Protein AF-A0A098S3J0-F1 (afdb_monomer_lite)

Radius of gyration: 13.32 Å; chains: 1; bounding box: 27×28×36 Å

Sequence (96 aa):
MFEQIIHKEIENN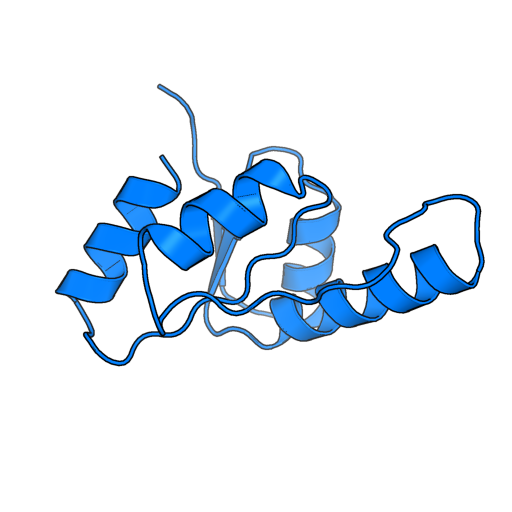QDVKFFLATDDSQVKAYLIKKFPGAIHTNDFELNRTTRKGIENAVIDLYMLSKTEKIYASHGSSFSETAFHMGETKLEILKTN

Foldseek 3Di:
DVVVVVVVVCVVPVQAADEDDDPDPVVVVVVCVVNPPRYDYDDDDQDPPDPRNVVVLVVSLCVLLPDQEDEEEPPPPSNVSSCVSNVHHYDHDDDD

pLDDT: mean 94.87, std 5.9, range [54.84, 98.25]

Organism: NCBI:txid1524460

Secondary structure (DSSP, 8-state):
-HHHHHHHHHHH-TT--EE---S-HHHHHHHHHHSTTTEE---S---SSSHHHHHHHHHHHHHHHTSSEEEEETT-HHHHHHHHHHT-EEEEE---

Structure (mmCIF, N/CA/C/O backbone):
data_AF-A0A098S3J0-F1
#
_entry.id   AF-A0A098S3J0-F1
#
loop_
_atom_site.group_PDB
_atom_site.id
_atom_site.type_symbol
_atom_site.label_atom_id
_atom_site.label_alt_id
_atom_site.label_comp_id
_atom_site.label_asym_id
_atom_site.label_entity_id
_atom_site.label_seq_id
_atom_site.pdbx_PDB_ins_code
_atom_site.Cartn_x
_atom_site.Cartn_y
_atom_site.Cartn_z
_atom_site.occupancy
_atom_site.B_iso_or_equiv
_atom_site.auth_seq_id
_atom_site.auth_comp_id
_atom_site.auth_asym_id
_atom_site.auth_atom_id
_atom_site.pdbx_PDB_model_num
ATOM 1 N N . MET A 1 1 ? 4.329 -0.708 12.964 1.00 85.88 1 MET A N 1
ATOM 2 C CA . MET A 1 1 ? 3.785 0.534 12.378 1.00 85.88 1 MET A CA 1
ATOM 3 C C . MET A 1 1 ? 2.535 0.265 11.542 1.00 85.88 1 MET A C 1
ATOM 5 O O . MET A 1 1 ? 1.454 0.455 12.074 1.00 85.88 1 MET A O 1
ATOM 9 N N . PHE A 1 2 ? 2.632 -0.257 10.309 1.00 93.62 2 PHE A N 1
ATOM 10 C CA . PHE A 1 2 ? 1.443 -0.534 9.475 1.00 93.62 2 PHE A CA 1
ATOM 11 C C . PHE A 1 2 ? 0.439 -1.484 10.135 1.00 93.62 2 PHE A C 1
ATOM 13 O O . PHE A 1 2 ? -0.749 -1.198 10.156 1.00 93.62 2 PHE A O 1
ATOM 20 N N . GLU A 1 3 ? 0.910 -2.561 10.764 1.00 95.38 3 GLU A N 1
ATOM 21 C CA . GLU A 1 3 ? 0.029 -3.473 11.507 1.00 95.38 3 GLU A CA 1
ATOM 22 C C . GLU A 1 3 ? -0.752 -2.779 12.625 1.00 95.38 3 GLU A C 1
ATOM 24 O O . GLU A 1 3 ? -1.920 -3.079 12.834 1.00 95.38 3 GLU A O 1
ATOM 29 N N . GLN A 1 4 ? -0.122 -1.841 13.339 1.00 95.38 4 GLN A N 1
ATOM 30 C CA . GLN A 1 4 ? -0.771 -1.105 14.427 1.00 95.38 4 GLN A CA 1
ATOM 31 C C . GLN A 1 4 ? -1.866 -0.186 13.882 1.00 95.38 4 GLN A C 1
ATOM 33 O O . GLN A 1 4 ? -2.917 -0.061 14.500 1.00 95.38 4 GLN A O 1
ATOM 38 N N . ILE A 1 5 ? -1.639 0.417 12.712 1.00 96.44 5 ILE A N 1
ATOM 39 C CA . ILE A 1 5 ? -2.660 1.196 12.008 1.00 96.44 5 ILE A CA 1
ATOM 40 C C . ILE A 1 5 ? -3.813 0.302 11.565 1.00 96.44 5 ILE A C 1
ATOM 42 O O . ILE A 1 5 ? -4.960 0.644 11.822 1.00 96.44 5 ILE A O 1
ATOM 46 N N . ILE A 1 6 ? -3.524 -0.856 10.967 1.00 97.31 6 ILE A N 1
ATOM 47 C CA . ILE A 1 6 ? -4.560 -1.809 10.550 1.00 97.31 6 ILE A CA 1
ATOM 48 C C . ILE A 1 6 ? -5.404 -2.236 11.757 1.00 97.31 6 ILE A C 1
ATOM 50 O O . ILE A 1 6 ? -6.626 -2.168 11.692 1.00 97.31 6 ILE A O 1
ATOM 54 N N . HIS A 1 7 ? -4.769 -2.599 12.879 1.00 97.38 7 HIS A N 1
ATOM 55 C CA . HIS A 1 7 ? -5.474 -2.919 14.123 1.00 97.38 7 HIS A CA 1
ATOM 56 C C . HIS A 1 7 ? -6.381 -1.773 14.578 1.00 97.38 7 HIS A C 1
ATOM 58 O O . HIS A 1 7 ? -7.571 -1.986 14.780 1.00 97.38 7 HIS A O 1
ATOM 64 N N . LYS A 1 8 ? -5.838 -0.557 14.677 1.00 97.31 8 LYS A N 1
ATOM 65 C CA . LYS A 1 8 ? -6.583 0.625 15.120 1.00 97.31 8 LYS A CA 1
ATOM 66 C C . LYS A 1 8 ? -7.784 0.936 14.221 1.00 97.31 8 LYS A C 1
ATOM 68 O O . LYS A 1 8 ? -8.852 1.281 14.711 1.00 97.31 8 LYS A O 1
ATOM 73 N N . GLU A 1 9 ? -7.620 0.852 12.906 1.00 97.69 9 GLU A N 1
ATOM 74 C CA . GLU A 1 9 ? -8.707 1.114 11.959 1.00 97.69 9 GLU A CA 1
ATOM 75 C C . GLU A 1 9 ? -9.791 0.024 12.025 1.00 97.69 9 GLU A C 1
ATOM 77 O O . GLU A 1 9 ? -10.973 0.354 11.978 1.00 97.69 9 GLU A O 1
ATOM 82 N N . ILE A 1 10 ? -9.417 -1.247 12.232 1.00 97.81 10 ILE A N 1
ATOM 83 C CA . ILE A 1 10 ? -10.374 -2.348 12.456 1.00 97.81 10 ILE A CA 1
ATOM 84 C C . ILE A 1 10 ? -11.127 -2.175 13.784 1.00 97.81 10 ILE A C 1
ATOM 86 O O . ILE A 1 10 ? -12.328 -2.431 13.846 1.00 97.81 10 ILE A O 1
ATOM 90 N N . GLU A 1 11 ? -10.449 -1.727 14.845 1.00 97.69 11 GLU A N 1
ATOM 91 C CA . GLU A 1 11 ? -11.086 -1.415 16.132 1.00 97.69 11 GLU A CA 1
ATOM 92 C C . GLU A 1 11 ? -12.132 -0.296 15.999 1.00 97.69 11 GLU A C 1
ATOM 94 O O . GLU A 1 11 ? -13.171 -0.349 16.656 1.00 97.69 11 GLU A O 1
ATOM 99 N N . ASN A 1 12 ? -11.889 0.686 15.124 1.00 97.38 12 ASN A N 1
ATOM 100 C CA . ASN A 1 12 ? -12.827 1.778 14.853 1.00 97.38 12 ASN A CA 1
ATOM 101 C C . ASN A 1 12 ? -13.992 1.359 13.943 1.00 97.38 12 ASN A C 1
ATOM 103 O O . ASN A 1 12 ? -15.104 1.864 14.099 1.00 97.38 12 ASN A O 1
ATOM 107 N N . ASN A 1 13 ? -13.743 0.479 12.972 1.00 97.44 13 ASN A N 1
ATOM 108 C CA . ASN A 1 13 ? -14.743 -0.017 12.034 1.00 97.44 13 ASN A CA 1
ATOM 109 C C . ASN A 1 13 ? -14.418 -1.461 11.622 1.00 97.44 13 ASN A C 1
ATOM 111 O O . ASN A 1 13 ? -13.512 -1.692 10.827 1.00 97.44 13 ASN A O 1
ATOM 115 N N . GLN A 1 14 ? -15.205 -2.428 12.097 1.00 95.94 14 GLN A N 1
ATOM 116 C CA . GLN A 1 14 ? -14.979 -3.852 11.812 1.00 95.94 14 GLN A CA 1
ATOM 117 C C . GLN A 1 14 ? -15.150 -4.225 10.330 1.00 95.94 14 GLN A 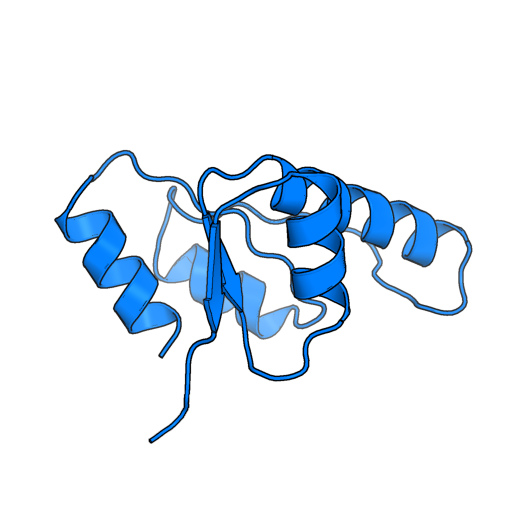C 1
ATOM 119 O O . GLN A 1 14 ? -14.586 -5.226 9.886 1.00 95.94 14 GLN A O 1
ATOM 124 N N . ASP A 1 15 ? -15.876 -3.414 9.555 1.00 96.88 15 ASP A N 1
ATOM 125 C CA . ASP A 1 15 ? -16.106 -3.639 8.126 1.00 96.88 15 ASP A CA 1
ATOM 126 C C . ASP A 1 15 ? -15.050 -2.969 7.232 1.00 96.88 15 ASP A C 1
ATOM 128 O O . ASP A 1 15 ? -15.096 -3.122 6.007 1.00 96.88 15 ASP A O 1
ATOM 132 N N . VAL A 1 16 ? -14.083 -2.247 7.818 1.00 98.00 16 VAL A N 1
ATOM 133 C CA . VAL A 1 16 ? -13.026 -1.562 7.065 1.00 98.00 16 VAL A CA 1
ATOM 134 C C . VAL A 1 16 ? -12.249 -2.544 6.185 1.00 98.00 16 VAL A C 1
ATOM 136 O O . VAL A 1 16 ? -11.892 -3.653 6.594 1.00 98.00 16 VAL A O 1
ATOM 139 N N . LYS A 1 17 ? -11.974 -2.122 4.951 1.00 98.12 17 LYS A N 1
ATOM 140 C CA . LYS A 1 17 ? -11.171 -2.868 3.980 1.00 98.12 17 LYS A CA 1
ATOM 141 C C . LYS A 1 17 ? -9.933 -2.068 3.617 1.00 98.12 17 LYS A C 1
ATOM 143 O O . LYS A 1 17 ? -9.997 -0.852 3.454 1.00 98.12 17 LYS A O 1
ATOM 148 N N . PHE A 1 18 ? -8.820 -2.765 3.435 1.00 98.25 18 PHE A N 1
ATOM 149 C CA . PHE A 1 18 ? -7.556 -2.177 3.014 1.00 98.25 18 PHE A CA 1
ATOM 150 C C . PHE A 1 18 ? -7.152 -2.743 1.667 1.00 98.25 18 PHE A C 1
ATOM 152 O O . PHE A 1 18 ? -7.188 -3.955 1.455 1.00 98.25 18 PHE A O 1
ATOM 159 N N . PHE A 1 19 ? -6.693 -1.860 0.789 1.00 98.19 19 PHE A N 1
ATOM 160 C CA . PHE A 1 19 ? -5.919 -2.259 -0.371 1.00 98.19 19 PHE A CA 1
ATOM 161 C C . PHE A 1 19 ? -4.426 -2.150 -0.041 1.00 98.19 19 PHE A C 1
ATOM 163 O O . PHE A 1 19 ? -3.944 -1.084 0.340 1.00 98.19 19 PHE A O 1
ATOM 170 N N . LEU A 1 20 ? -3.701 -3.259 -0.163 1.00 97.44 20 LEU A N 1
ATOM 171 C CA . LEU A 1 20 ? -2.264 -3.349 0.068 1.00 97.44 20 LEU A CA 1
ATOM 172 C C . LEU A 1 20 ? -1.527 -3.335 -1.274 1.00 97.44 20 LEU A C 1
ATOM 174 O O . LEU A 1 20 ? -1.589 -4.309 -2.023 1.00 97.44 20 LEU A O 1
ATOM 178 N N . ALA A 1 21 ? -0.776 -2.266 -1.534 1.00 95.62 21 ALA A N 1
ATOM 179 C CA . ALA A 1 21 ? 0.135 -2.161 -2.670 1.00 95.62 21 ALA A CA 1
ATOM 180 C C . ALA A 1 21 ? 1.586 -2.323 -2.193 1.00 95.62 21 ALA A C 1
ATOM 182 O O . ALA A 1 21 ? 2.132 -1.455 -1.511 1.00 95.62 21 ALA A O 1
ATOM 183 N N . THR A 1 22 ? 2.207 -3.452 -2.525 1.00 92.81 22 THR A N 1
ATOM 184 C CA . THR A 1 22 ? 3.616 -3.739 -2.226 1.00 92.81 22 THR A CA 1
ATOM 185 C C . THR A 1 22 ? 4.166 -4.733 -3.246 1.00 92.81 22 THR A C 1
ATOM 187 O O . THR A 1 22 ? 3.434 -5.598 -3.730 1.00 92.81 22 THR A O 1
ATOM 190 N N . ASP A 1 23 ? 5.448 -4.612 -3.579 1.00 90.88 23 ASP A N 1
ATOM 191 C CA . ASP A 1 23 ? 6.196 -5.581 -4.384 1.00 90.88 23 ASP A CA 1
ATOM 192 C C . ASP A 1 23 ? 6.745 -6.753 -3.550 1.00 90.88 23 ASP A C 1
ATOM 194 O O . ASP A 1 23 ? 7.230 -7.734 -4.113 1.00 90.88 23 ASP A O 1
ATOM 198 N N . ASP A 1 24 ? 6.596 -6.708 -2.223 1.00 93.06 24 ASP A N 1
ATOM 199 C CA . ASP A 1 24 ? 7.019 -7.771 -1.317 1.00 93.06 24 ASP A CA 1
ATOM 200 C C . ASP A 1 24 ? 5.914 -8.826 -1.118 1.00 93.06 24 ASP A C 1
ATOM 202 O O . ASP A 1 24 ? 4.907 -8.623 -0.428 1.00 93.06 24 ASP A O 1
ATOM 206 N N . SER A 1 25 ? 6.118 -10.001 -1.713 1.00 92.94 25 SER A N 1
ATOM 207 C CA . SER A 1 25 ? 5.195 -11.135 -1.612 1.00 92.94 25 SER A CA 1
ATOM 208 C C . SER A 1 25 ? 5.096 -11.723 -0.200 1.00 92.94 25 SER A C 1
ATOM 210 O O . SER A 1 25 ? 4.034 -12.229 0.175 1.00 92.94 25 SER A O 1
ATOM 212 N N . GLN A 1 26 ? 6.151 -11.626 0.615 1.00 95.25 26 GLN A N 1
ATOM 213 C CA . GLN A 1 26 ? 6.127 -12.097 2.000 1.00 95.25 26 GLN A CA 1
ATOM 214 C C . GLN A 1 26 ? 5.243 -11.190 2.853 1.00 95.25 26 GLN A C 1
ATOM 216 O O . GLN A 1 26 ? 4.442 -11.690 3.644 1.00 95.25 26 GLN A O 1
ATOM 221 N N . VAL A 1 27 ? 5.317 -9.872 2.642 1.00 95.00 27 VAL A N 1
ATOM 222 C CA . VAL A 1 27 ? 4.442 -8.900 3.317 1.00 95.00 27 VAL A CA 1
ATOM 223 C C . VAL A 1 27 ? 2.977 -9.137 2.951 1.00 95.00 27 VAL A C 1
ATOM 225 O O . VAL A 1 27 ? 2.131 -9.147 3.849 1.00 95.00 27 VAL A O 1
ATOM 228 N N . LYS A 1 28 ? 2.665 -9.404 1.672 1.00 95.69 28 LYS A N 1
ATOM 229 C CA . LYS A 1 28 ? 1.299 -9.769 1.244 1.00 95.69 28 LYS A CA 1
ATOM 230 C C . LYS A 1 28 ? 0.785 -10.988 2.002 1.00 95.69 28 LYS A C 1
ATOM 232 O O . LYS A 1 28 ? -0.255 -10.914 2.656 1.00 95.69 28 LYS A O 1
ATOM 237 N N . ALA A 1 29 ? 1.529 -12.093 1.945 1.00 96.38 29 ALA A N 1
ATOM 238 C CA . ALA A 1 29 ? 1.136 -13.346 2.583 1.00 96.38 29 ALA A CA 1
ATOM 239 C C . ALA A 1 29 ? 0.963 -13.182 4.100 1.00 96.38 29 ALA A C 1
ATOM 241 O O . ALA A 1 29 ? -0.008 -13.672 4.682 1.00 96.38 29 ALA A O 1
ATOM 242 N N . TYR A 1 30 ? 1.878 -12.453 4.737 1.00 97.44 30 TYR A N 1
ATOM 243 C CA . TYR A 1 30 ? 1.836 -12.178 6.164 1.00 97.44 30 TYR A CA 1
ATOM 244 C C . TYR A 1 30 ? 0.601 -11.357 6.567 1.00 97.44 30 TYR A C 1
ATOM 246 O O . TYR A 1 30 ? -0.129 -11.772 7.469 1.00 97.44 30 TYR A O 1
ATOM 254 N N . LEU A 1 31 ? 0.323 -10.235 5.893 1.00 97.44 31 LEU A N 1
ATOM 255 C CA . LEU A 1 31 ? -0.798 -9.358 6.252 1.00 97.44 31 LEU A CA 1
ATOM 256 C C . LEU A 1 31 ? -2.159 -9.988 5.943 1.00 97.44 31 LEU A C 1
ATOM 258 O O . LEU A 1 31 ? -3.063 -9.882 6.770 1.00 97.44 31 LEU A O 1
ATOM 262 N N . ILE A 1 32 ? -2.299 -10.707 4.824 1.00 97.38 32 ILE A N 1
ATOM 263 C CA . ILE A 1 32 ? -3.527 -11.459 4.508 1.00 97.38 32 ILE A CA 1
ATOM 264 C C . ILE A 1 32 ? -3.808 -12.507 5.587 1.00 97.38 32 ILE A C 1
ATOM 266 O O . ILE A 1 32 ? -4.938 -12.625 6.059 1.00 97.38 32 ILE A O 1
ATOM 270 N N . LYS A 1 33 ? -2.780 -13.257 6.006 1.00 97.88 33 LYS A N 1
ATOM 271 C CA . LYS A 1 33 ? -2.922 -14.275 7.053 1.00 97.88 33 LYS A CA 1
ATOM 272 C C . LYS A 1 33 ? -3.269 -13.653 8.406 1.00 97.88 33 LYS A C 1
ATOM 274 O O . LYS A 1 33 ? -4.052 -14.230 9.155 1.00 97.88 33 LYS A O 1
ATOM 279 N N . LYS A 1 34 ? -2.660 -12.512 8.736 1.00 97.88 34 LYS A N 1
ATOM 280 C CA . LYS A 1 34 ? -2.842 -11.844 10.029 1.00 97.88 34 LYS A CA 1
ATOM 281 C C . LYS A 1 34 ? -4.198 -11.145 10.156 1.00 97.88 34 LYS A C 1
ATOM 283 O O . LYS A 1 34 ? -4.754 -11.125 11.248 1.00 97.88 34 LYS A O 1
ATOM 288 N N . PHE A 1 35 ? -4.731 -10.615 9.057 1.00 97.25 35 PHE A N 1
ATOM 289 C CA . PHE A 1 35 ? -5.976 -9.841 9.018 1.00 97.25 35 PHE A CA 1
ATOM 290 C C . PHE A 1 35 ? -6.952 -10.424 7.978 1.00 97.25 35 PHE A C 1
ATOM 292 O O . PHE A 1 35 ? -7.220 -9.799 6.941 1.00 97.25 35 PHE A O 1
ATOM 299 N N . PRO A 1 36 ? -7.471 -11.643 8.219 1.00 95.94 36 PRO A N 1
ATOM 300 C CA . PRO A 1 36 ? -8.281 -12.356 7.242 1.00 95.94 36 PRO A CA 1
ATOM 301 C C . PRO A 1 36 ? -9.550 -11.570 6.895 1.00 95.94 36 PRO A C 1
ATOM 303 O O . PRO A 1 36 ? -10.292 -11.134 7.770 1.00 95.94 36 PRO A O 1
ATOM 306 N N . GLY A 1 37 ? -9.798 -11.388 5.597 1.00 95.62 37 GLY A N 1
ATOM 307 C CA . GLY A 1 37 ? -10.985 -10.697 5.084 1.00 95.62 37 GLY A CA 1
ATOM 308 C C . GLY A 1 37 ? -10.936 -9.165 5.133 1.00 95.62 37 GLY A C 1
ATOM 309 O O . GLY A 1 37 ? -11.866 -8.537 4.627 1.00 95.62 37 GLY A O 1
ATOM 310 N N . ALA A 1 38 ? -9.886 -8.560 5.697 1.00 97.62 38 ALA A N 1
ATOM 311 C CA . ALA A 1 38 ? -9.696 -7.105 5.708 1.00 97.62 38 ALA A CA 1
ATOM 312 C C . ALA A 1 38 ? -8.691 -6.625 4.647 1.00 97.62 38 ALA A C 1
ATOM 314 O O . ALA A 1 38 ? -8.815 -5.508 4.150 1.00 97.62 38 ALA A O 1
ATOM 315 N N . ILE A 1 39 ? -7.702 -7.454 4.291 1.00 98.19 39 ILE A N 1
ATOM 316 C CA . ILE A 1 39 ? -6.640 -7.097 3.341 1.00 98.19 39 ILE A CA 1
ATOM 317 C C 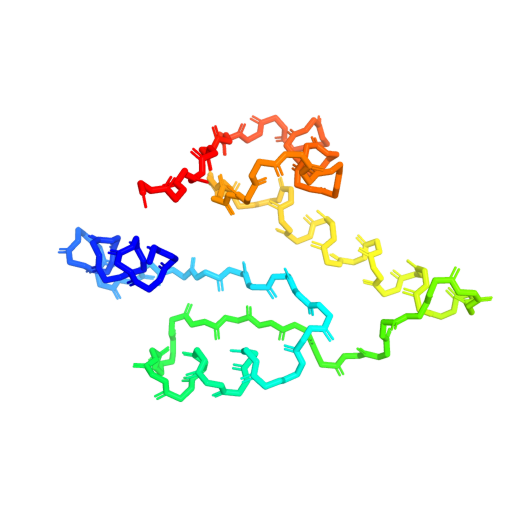. ILE A 1 39 ? -6.960 -7.637 1.949 1.00 98.19 39 ILE A C 1
ATOM 319 O O . ILE A 1 39 ? -7.099 -8.844 1.753 1.00 98.19 39 ILE A O 1
ATOM 323 N N . HIS A 1 40 ? -6.990 -6.734 0.976 1.00 97.44 40 HIS A N 1
ATOM 324 C CA . HIS A 1 40 ? -7.055 -7.033 -0.447 1.00 97.44 40 HIS A CA 1
ATOM 325 C C . HIS A 1 40 ? -5.759 -6.581 -1.116 1.00 97.44 40 HIS A C 1
ATOM 327 O O . HIS A 1 40 ? -5.236 -5.510 -0.826 1.00 97.44 40 HIS A O 1
ATOM 333 N N . THR A 1 41 ? -5.227 -7.387 -2.022 1.00 97.25 41 THR A N 1
ATOM 334 C CA . THR A 1 41 ? -4.045 -7.045 -2.814 1.00 97.25 41 THR A CA 1
ATOM 335 C C . THR A 1 41 ? -4.138 -7.756 -4.148 1.00 97.25 41 THR A C 1
ATOM 337 O O . THR A 1 41 ? -4.808 -8.783 -4.272 1.00 97.25 41 THR A O 1
ATOM 340 N N . ASN A 1 42 ? -3.459 -7.204 -5.136 1.00 96.00 42 ASN A N 1
ATOM 341 C CA . ASN A 1 42 ? -3.333 -7.821 -6.436 1.00 96.00 42 ASN A CA 1
ATOM 342 C C . ASN A 1 42 ? -2.176 -8.826 -6.444 1.00 96.00 42 ASN A C 1
ATOM 344 O O . ASN A 1 42 ? -1.105 -8.570 -5.884 1.00 96.00 42 ASN A O 1
ATOM 348 N N . ASP A 1 43 ? -2.388 -9.963 -7.104 1.00 92.06 43 ASP A N 1
ATOM 349 C CA . ASP A 1 43 ? -1.390 -11.024 -7.268 1.00 92.06 43 ASP A CA 1
ATOM 350 C C . ASP A 1 43 ? -0.970 -11.135 -8.737 1.00 92.06 43 ASP A C 1
ATOM 352 O O . ASP A 1 43 ? -1.323 -12.067 -9.458 1.00 92.06 43 ASP A O 1
ATOM 356 N N . PHE A 1 44 ? -0.278 -10.099 -9.213 1.00 91.94 44 PHE A N 1
ATOM 357 C CA . PHE A 1 44 ? 0.260 -10.039 -10.570 1.00 91.94 44 PHE A CA 1
ATOM 358 C C . PHE A 1 44 ? 1.751 -9.683 -10.537 1.00 91.94 44 PHE A C 1
ATOM 360 O O . PHE A 1 44 ? 2.247 -9.137 -9.550 1.00 91.94 44 PHE A O 1
ATOM 367 N N . GLU A 1 45 ? 2.462 -9.954 -11.638 1.00 88.19 45 GLU A N 1
ATOM 368 C CA . GLU A 1 45 ? 3.862 -9.548 -11.809 1.00 88.19 45 GLU A CA 1
ATOM 369 C C . GLU A 1 45 ? 4.015 -8.035 -11.597 1.00 88.19 45 GLU A C 1
ATOM 371 O O . GLU A 1 45 ? 3.374 -7.239 -12.287 1.00 88.19 45 GLU A O 1
ATOM 376 N N . LEU A 1 46 ? 4.910 -7.647 -10.690 1.00 89.69 46 LEU A N 1
ATOM 377 C CA . LEU A 1 46 ? 5.375 -6.274 -10.539 1.00 89.69 46 LEU A CA 1
ATOM 378 C C . LEU A 1 46 ? 6.825 -6.211 -11.001 1.00 89.69 46 LEU A C 1
ATOM 380 O O . LEU A 1 46 ? 7.732 -6.730 -10.356 1.00 89.69 46 LEU A O 1
ATOM 384 N N . ASN A 1 47 ? 7.032 -5.591 -12.158 1.00 93.00 47 ASN A N 1
ATOM 385 C CA . ASN A 1 47 ? 8.339 -5.489 -12.783 1.00 93.00 47 ASN A CA 1
ATOM 386 C C . ASN A 1 47 ? 8.470 -4.144 -13.496 1.00 93.00 47 ASN A C 1
ATOM 388 O O . ASN A 1 47 ? 7.665 -3.788 -14.353 1.00 93.00 47 ASN A O 1
ATOM 392 N N . ARG A 1 48 ? 9.505 -3.389 -13.128 1.00 91.38 48 ARG A N 1
ATOM 393 C CA . ARG A 1 48 ? 9.722 -2.017 -13.603 1.00 91.38 48 ARG A CA 1
ATOM 394 C C . ARG A 1 48 ? 10.245 -1.945 -15.037 1.00 91.38 48 ARG A C 1
ATOM 396 O O . ARG A 1 48 ? 10.306 -0.854 -15.591 1.00 91.38 48 ARG A O 1
ATOM 403 N N . THR A 1 49 ? 10.649 -3.072 -15.623 1.00 95.44 49 THR A N 1
ATOM 404 C CA . THR A 1 49 ? 11.251 -3.121 -16.964 1.00 95.44 49 THR A CA 1
ATOM 405 C C . THR A 1 49 ? 10.358 -3.797 -17.997 1.00 95.44 49 THR A C 1
ATOM 407 O O . THR A 1 49 ? 10.614 -3.672 -19.195 1.00 95.44 49 THR A O 1
ATOM 410 N N . THR A 1 50 ? 9.293 -4.481 -17.570 1.00 96.88 50 THR A N 1
ATOM 411 C CA . THR A 1 50 ? 8.346 -5.127 -18.481 1.00 96.88 50 THR A CA 1
ATOM 412 C C . THR A 1 50 ? 7.099 -4.271 -18.630 1.00 96.88 50 THR A C 1
ATOM 414 O O . THR A 1 50 ? 6.585 -3.696 -17.671 1.00 96.88 50 THR A O 1
ATOM 417 N N . ARG A 1 51 ? 6.564 -4.217 -19.853 1.00 96.81 51 ARG A N 1
ATOM 418 C CA . ARG A 1 51 ? 5.298 -3.526 -20.126 1.00 96.81 51 ARG A CA 1
ATOM 419 C C . ARG A 1 51 ? 4.183 -4.024 -19.202 1.00 96.81 51 ARG A C 1
ATOM 421 O O . ARG A 1 51 ? 3.463 -3.213 -18.634 1.00 96.81 51 ARG A O 1
ATOM 428 N N . LYS A 1 52 ? 4.075 -5.345 -19.028 1.00 97.06 52 LYS A N 1
ATOM 429 C CA . LYS A 1 52 ? 3.044 -5.960 -18.188 1.00 97.06 52 LYS A CA 1
ATOM 430 C C . LYS A 1 52 ? 3.189 -5.558 -16.720 1.00 97.06 52 LYS A C 1
ATOM 432 O O . LYS A 1 52 ? 2.190 -5.215 -16.098 1.00 97.06 52 LYS A O 1
ATOM 437 N N . GLY A 1 53 ? 4.411 -5.552 -16.187 1.00 96.56 53 GLY A N 1
ATOM 438 C CA . GLY A 1 53 ? 4.670 -5.129 -14.814 1.00 96.56 53 GLY A CA 1
ATOM 439 C C . GLY A 1 53 ? 4.347 -3.653 -14.572 1.00 96.56 53 GLY A C 1
ATOM 440 O O . GLY A 1 53 ? 3.757 -3.322 -13.546 1.00 96.56 53 GLY A O 1
ATOM 441 N N . ILE A 1 54 ? 4.647 -2.777 -15.537 1.00 95.94 54 ILE A N 1
ATOM 442 C CA . ILE A 1 54 ? 4.280 -1.353 -15.475 1.00 95.94 54 ILE A CA 1
ATOM 443 C C . ILE A 1 54 ? 2.755 -1.178 -15.536 1.00 95.94 54 ILE A C 1
ATOM 445 O O . ILE A 1 54 ? 2.196 -0.450 -14.721 1.00 95.94 54 ILE A O 1
ATOM 449 N N . GLU A 1 55 ? 2.069 -1.864 -16.455 1.00 97.38 55 GLU A N 1
ATOM 450 C CA . GLU A 1 55 ? 0.601 -1.841 -16.549 1.00 97.38 55 GLU A CA 1
ATOM 451 C C . GLU A 1 55 ? -0.053 -2.322 -15.242 1.00 97.38 55 GLU A C 1
ATOM 453 O O . GLU A 1 55 ? -0.981 -1.685 -14.747 1.00 97.38 55 GLU A O 1
ATOM 458 N N . ASN A 1 56 ? 0.462 -3.395 -14.633 1.00 97.44 56 ASN A N 1
ATOM 459 C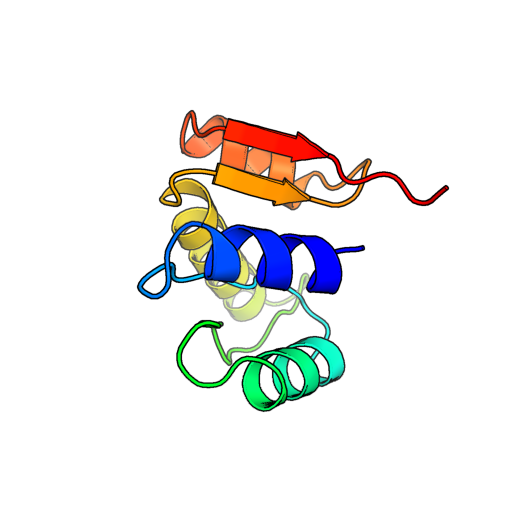 CA . ASN A 1 56 ? -0.025 -3.892 -13.345 1.00 97.44 56 ASN A CA 1
ATOM 460 C C . ASN A 1 56 ? 0.222 -2.886 -12.207 1.00 97.44 56 ASN A C 1
ATOM 462 O O . ASN A 1 56 ? -0.664 -2.668 -11.384 1.00 97.44 56 ASN A O 1
ATOM 466 N N . ALA A 1 57 ? 1.383 -2.225 -12.177 1.00 95.62 57 ALA A N 1
ATOM 467 C CA . ALA A 1 57 ? 1.667 -1.188 -11.186 1.00 95.62 57 ALA A CA 1
ATOM 468 C C . ALA A 1 57 ? 0.702 0.006 -11.306 1.00 95.62 57 ALA A C 1
ATOM 470 O O . ALA A 1 57 ? 0.302 0.580 -10.296 1.00 95.62 57 ALA A O 1
ATOM 471 N N . VAL A 1 58 ? 0.280 0.356 -12.526 1.00 96.44 58 VAL A N 1
ATOM 472 C CA . VAL A 1 58 ? -0.746 1.386 -12.750 1.00 96.44 58 VAL A CA 1
ATOM 473 C C . VAL A 1 58 ? -2.104 0.945 -12.195 1.00 96.44 58 VAL A C 1
ATOM 475 O O . VAL A 1 58 ? -2.805 1.768 -11.611 1.00 96.44 58 VAL A O 1
ATOM 478 N N . ILE A 1 59 ? -2.470 -0.336 -12.303 1.00 97.19 59 ILE A N 1
ATOM 479 C CA . ILE A 1 59 ? -3.697 -0.862 -11.678 1.00 97.19 59 ILE A CA 1
ATOM 480 C C . ILE A 1 59 ? -3.645 -0.671 -10.155 1.00 97.19 59 ILE A C 1
ATOM 482 O O . ILE A 1 59 ? -4.588 -0.122 -9.587 1.00 97.19 59 ILE A O 1
ATOM 486 N N . ASP A 1 60 ? -2.543 -1.051 -9.501 1.00 97.12 60 ASP A N 1
ATOM 487 C CA . ASP A 1 60 ? -2.365 -0.851 -8.053 1.00 97.12 60 ASP A CA 1
ATOM 488 C C . ASP A 1 60 ? -2.445 0.631 -7.664 1.00 97.12 60 ASP A C 1
ATOM 490 O O . ASP A 1 60 ? -3.077 0.987 -6.667 1.00 97.12 60 ASP A O 1
ATOM 494 N N . LEU A 1 61 ? -1.854 1.507 -8.478 1.00 96.81 61 LEU A N 1
ATOM 495 C CA . LEU A 1 61 ? -1.887 2.952 -8.280 1.00 96.81 61 LEU A CA 1
ATOM 496 C C . LEU A 1 61 ? -3.320 3.504 -8.344 1.00 96.81 61 LEU A C 1
ATOM 498 O O . LEU A 1 61 ? -3.727 4.281 -7.480 1.00 96.81 61 LEU A O 1
ATOM 502 N N . TYR A 1 62 ? -4.110 3.064 -9.328 1.00 97.62 62 TYR A N 1
ATOM 503 C CA . TYR A 1 62 ? -5.520 3.436 -9.437 1.00 97.62 62 TYR A CA 1
ATOM 504 C C . TYR A 1 62 ? -6.338 2.917 -8.254 1.00 97.62 62 TYR A C 1
ATOM 506 O O . TYR A 1 62 ? -7.137 3.675 -7.705 1.00 97.62 62 TYR A O 1
ATOM 514 N N . MET A 1 63 ? -6.122 1.671 -7.828 1.00 97.44 63 MET A N 1
ATOM 515 C CA . MET A 1 63 ? -6.809 1.095 -6.668 1.00 97.44 63 MET A CA 1
ATOM 516 C C . MET A 1 63 ? -6.517 1.890 -5.390 1.00 97.44 63 MET A C 1
ATOM 518 O O . MET A 1 63 ? -7.452 2.258 -4.681 1.00 97.44 63 MET A O 1
ATOM 522 N N . LEU A 1 64 ? -5.249 2.239 -5.136 1.00 96.94 64 LEU A N 1
ATOM 523 C CA . LEU A 1 64 ? -4.873 3.132 -4.032 1.00 96.94 64 LEU A CA 1
ATOM 524 C C . LEU A 1 64 ? -5.539 4.507 -4.145 1.00 96.94 64 LEU A C 1
ATOM 526 O O . LEU A 1 64 ? -6.053 5.020 -3.159 1.00 96.94 64 LEU A O 1
ATOM 530 N N . SER A 1 65 ? -5.563 5.104 -5.340 1.00 97.81 65 SER A N 1
ATOM 531 C CA . SER A 1 65 ? -6.158 6.434 -5.552 1.00 97.81 65 SER A CA 1
ATOM 532 C C . SER A 1 65 ? -7.670 6.481 -5.294 1.00 97.81 65 SER A C 1
ATOM 534 O O . SER A 1 65 ? -8.253 7.557 -5.213 1.00 97.81 65 SER A O 1
ATOM 536 N N . LYS A 1 66 ? -8.333 5.323 -5.200 1.00 97.62 66 LYS A N 1
ATOM 537 C CA . LYS A 1 66 ? -9.772 5.217 -4.935 1.00 97.62 66 LYS A CA 1
ATOM 538 C C . LYS A 1 66 ? -10.101 4.827 -3.497 1.00 97.62 66 LYS A C 1
ATOM 540 O O . LYS A 1 66 ? -11.275 4.637 -3.192 1.00 97.62 66 LYS A O 1
ATOM 545 N N . THR A 1 67 ? -9.110 4.735 -2.610 1.00 97.69 67 THR A N 1
ATOM 546 C CA . THR A 1 67 ? -9.366 4.554 -1.178 1.00 97.69 67 THR A CA 1
ATOM 547 C C . THR A 1 67 ? -9.737 5.880 -0.512 1.00 97.69 67 THR A C 1
ATOM 549 O O . THR A 1 67 ? -9.415 6.960 -0.996 1.00 97.69 67 THR A O 1
ATOM 552 N N . GLU A 1 68 ? -10.400 5.825 0.642 1.00 96.62 68 GLU A N 1
ATOM 553 C CA . GLU A 1 68 ? -10.727 7.038 1.410 1.00 96.62 68 GLU A CA 1
ATOM 554 C C . GLU A 1 68 ? -9.482 7.708 2.015 1.00 96.62 68 GLU A C 1
ATOM 55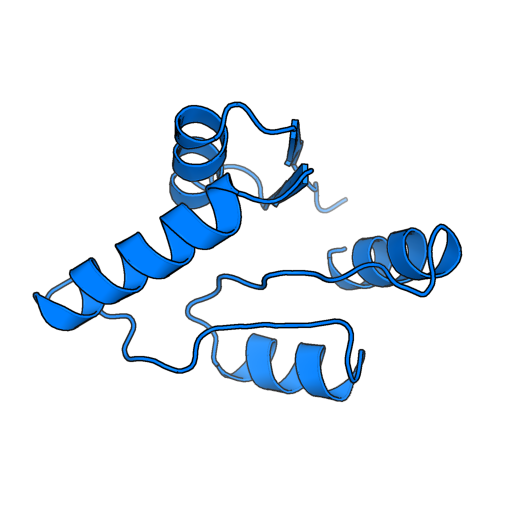6 O O . GLU A 1 68 ? -9.434 8.924 2.232 1.00 96.62 68 GLU A O 1
ATOM 561 N N . LYS A 1 69 ? -8.469 6.894 2.323 1.00 97.38 69 LYS A N 1
ATOM 562 C CA . LYS A 1 69 ? -7.217 7.302 2.952 1.00 97.38 69 LYS A CA 1
ATOM 563 C C . LYS A 1 69 ? -6.095 6.346 2.552 1.00 97.38 69 LYS A C 1
ATOM 565 O O . LYS A 1 69 ? -6.302 5.137 2.438 1.00 97.38 69 LYS A O 1
ATOM 570 N N . ILE A 1 70 ? -4.904 6.898 2.371 1.00 97.94 70 ILE A N 1
ATOM 571 C CA . ILE A 1 70 ? -3.661 6.199 2.067 1.00 97.94 70 ILE A CA 1
ATOM 572 C C . ILE A 1 70 ? -2.729 6.348 3.270 1.00 97.94 70 ILE A C 1
ATOM 574 O O . ILE A 1 70 ? -2.427 7.463 3.695 1.00 97.94 70 ILE A O 1
ATOM 578 N N . TYR A 1 71 ? -2.243 5.224 3.791 1.00 97.38 71 TYR A N 1
ATOM 579 C CA . TYR A 1 71 ? -1.143 5.190 4.753 1.00 97.38 71 TYR A CA 1
ATOM 580 C C . TYR A 1 71 ? 0.135 4.809 4.018 1.00 97.38 71 TYR A C 1
ATOM 582 O O . TYR A 1 71 ? 0.159 3.788 3.331 1.00 97.38 71 TYR A O 1
ATOM 590 N N . ALA A 1 72 ? 1.197 5.597 4.163 1.00 95.56 72 ALA A N 1
ATOM 591 C CA . ALA A 1 72 ? 2.414 5.406 3.382 1.00 95.56 72 ALA A CA 1
ATOM 592 C C . ALA A 1 72 ? 3.689 5.587 4.202 1.00 95.56 72 ALA A C 1
ATOM 594 O O . ALA A 1 72 ? 3.718 6.293 5.209 1.00 95.56 72 ALA A O 1
ATOM 595 N N . SER A 1 73 ? 4.770 4.968 3.735 1.00 92.31 73 SER A N 1
ATOM 596 C CA . SER A 1 73 ? 6.120 5.255 4.222 1.00 92.31 73 SER A CA 1
ATOM 597 C C . SER A 1 73 ? 6.605 6.597 3.671 1.00 92.31 73 SER A C 1
ATOM 599 O O . SER A 1 73 ? 6.241 6.994 2.562 1.00 92.31 73 SER A O 1
ATOM 601 N N . HIS A 1 74 ? 7.465 7.283 4.424 1.00 88.81 74 HIS A N 1
ATOM 602 C CA . HIS A 1 74 ? 8.066 8.539 3.975 1.00 88.81 74 HIS A CA 1
ATOM 603 C C . HIS A 1 74 ? 8.881 8.355 2.681 1.00 88.81 74 HIS A C 1
ATOM 605 O O . HIS A 1 74 ? 9.632 7.389 2.557 1.00 88.81 74 HIS A O 1
ATOM 611 N N . GLY A 1 75 ? 8.738 9.284 1.729 1.00 85.88 75 GLY A N 1
ATOM 612 C CA . GLY A 1 75 ? 9.484 9.287 0.463 1.00 85.88 75 GLY A CA 1
ATOM 613 C C . GLY A 1 75 ? 8.960 8.326 -0.612 1.00 85.88 75 GLY A C 1
ATOM 614 O O . GLY A 1 75 ? 9.648 8.078 -1.602 1.00 85.88 75 GLY A O 1
ATOM 615 N N . SER A 1 76 ? 7.762 7.758 -0.439 1.00 90.75 76 SER A N 1
ATOM 616 C CA . SER A 1 76 ? 7.141 6.903 -1.454 1.00 90.75 76 SER A CA 1
ATOM 617 C C . SER A 1 76 ? 6.466 7.741 -2.544 1.00 90.75 76 SER A C 1
ATOM 619 O O . SER A 1 76 ? 5.294 8.100 -2.419 1.00 90.75 76 SER A O 1
ATOM 621 N N . SER A 1 77 ? 7.165 7.965 -3.662 1.00 94.06 77 SER A N 1
ATOM 622 C CA . SER A 1 77 ? 6.580 8.637 -4.836 1.00 94.06 77 SER A CA 1
ATOM 623 C C . SER A 1 77 ? 5.350 7.908 -5.390 1.00 94.06 77 SER A C 1
ATOM 625 O O . SER A 1 77 ? 4.452 8.541 -5.938 1.00 94.06 77 SER A O 1
ATOM 627 N N . PHE A 1 78 ? 5.259 6.585 -5.212 1.00 95.31 78 PHE A N 1
ATOM 628 C CA . PHE A 1 78 ? 4.092 5.791 -5.607 1.00 95.31 78 PHE A CA 1
ATOM 629 C C . PHE A 1 78 ? 2.839 6.201 -4.820 1.00 95.31 78 PHE A C 1
ATOM 631 O O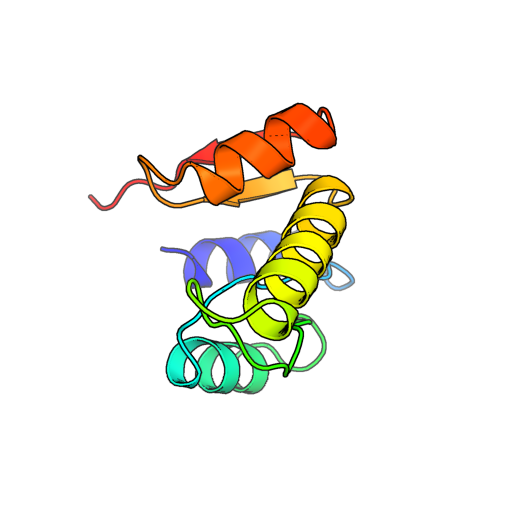 . PHE A 1 78 ? 1.785 6.451 -5.400 1.00 95.31 78 PHE A O 1
ATOM 638 N N . SER A 1 79 ? 2.975 6.341 -3.499 1.00 95.88 79 SER A N 1
ATOM 639 C CA . SER A 1 79 ? 1.865 6.735 -2.625 1.00 95.88 79 SER A CA 1
ATOM 640 C C . SER A 1 79 ? 1.471 8.198 -2.831 1.00 95.88 79 SER A C 1
ATOM 642 O O . SER A 1 79 ? 0.285 8.514 -2.861 1.00 95.88 79 SER A O 1
ATOM 644 N N . GLU A 1 80 ? 2.454 9.081 -3.029 1.00 96.31 80 GLU A N 1
ATOM 645 C CA . GLU A 1 80 ? 2.221 10.489 -3.378 1.00 96.31 80 GLU A CA 1
ATOM 646 C C . GLU A 1 80 ? 1.495 10.624 -4.721 1.00 96.31 80 GLU A C 1
ATOM 648 O O . GLU A 1 80 ? 0.537 11.386 -4.836 1.00 96.31 80 GLU A O 1
ATOM 653 N N . THR A 1 81 ? 1.886 9.834 -5.725 1.00 97.25 81 THR A N 1
ATOM 654 C CA . THR A 1 81 ? 1.207 9.832 -7.027 1.00 97.25 81 THR A CA 1
ATOM 655 C C . THR A 1 81 ? -0.249 9.385 -6.884 1.00 97.25 81 THR A C 1
ATOM 657 O O . THR A 1 81 ? -1.137 10.056 -7.403 1.00 97.25 81 THR A O 1
ATOM 660 N N . ALA A 1 82 ? -0.524 8.307 -6.140 1.00 97.69 82 ALA A N 1
ATOM 661 C CA . ALA A 1 82 ? -1.895 7.851 -5.898 1.00 97.69 82 ALA A CA 1
ATOM 662 C C . ALA A 1 82 ? -2.740 8.898 -5.150 1.00 97.69 82 ALA A C 1
ATOM 664 O O . ALA A 1 82 ? -3.896 9.123 -5.508 1.00 97.69 82 ALA A O 1
ATOM 665 N N . PHE A 1 83 ? -2.152 9.566 -4.153 1.00 97.25 83 PHE A N 1
ATOM 666 C CA . PHE A 1 83 ? -2.773 10.682 -3.438 1.00 97.25 83 PHE A CA 1
ATOM 667 C C . PHE A 1 83 ? -3.159 11.818 -4.393 1.00 97.25 83 PHE A C 1
ATOM 669 O O . PHE A 1 83 ? -4.311 12.243 -4.397 1.00 97.25 83 PHE A O 1
ATOM 676 N N . HIS A 1 84 ? -2.238 12.261 -5.253 1.00 96.94 84 HIS A N 1
ATOM 677 C CA . HIS A 1 84 ? -2.515 13.320 -6.226 1.00 96.94 84 HIS A CA 1
ATOM 678 C C . HIS A 1 84 ? -3.537 12.907 -7.290 1.00 96.94 84 HIS A C 1
ATOM 680 O O . HIS A 1 84 ? -4.343 13.732 -7.704 1.00 96.94 84 HIS A O 1
ATOM 686 N N . MET A 1 85 ? -3.532 11.644 -7.725 1.00 97.06 85 MET A N 1
ATOM 687 C CA . MET A 1 85 ? -4.505 11.127 -8.694 1.00 97.06 85 MET A CA 1
ATOM 688 C C . MET A 1 85 ? -5.928 11.048 -8.137 1.00 97.06 85 MET A C 1
ATOM 690 O O . MET A 1 85 ? -6.893 11.196 -8.886 1.00 97.06 85 MET A O 1
ATOM 694 N N . GLY A 1 86 ? -6.056 10.722 -6.853 1.00 96.56 86 GLY A N 1
ATOM 695 C CA . GLY A 1 86 ? -7.342 10.475 -6.212 1.00 96.56 86 GLY A CA 1
ATOM 696 C C . GLY A 1 86 ? -7.893 11.647 -5.409 1.00 96.56 86 GLY A C 1
ATOM 697 O O . GLY A 1 86 ? -9.062 11.606 -5.036 1.00 96.56 86 GLY A O 1
ATOM 698 N N . GLU A 1 87 ? -7.058 12.648 -5.113 1.00 95.50 87 GLU A N 1
ATOM 699 C CA . GLU A 1 87 ? -7.338 13.716 -4.142 1.00 95.50 87 GLU A CA 1
ATOM 700 C C . GLU A 1 87 ? -7.764 13.153 -2.769 1.00 95.50 87 GLU A C 1
ATOM 702 O O . GLU A 1 87 ? -8.617 13.700 -2.067 1.00 95.50 87 GLU A O 1
ATOM 707 N N . THR A 1 88 ? -7.177 12.013 -2.389 1.00 93.50 88 THR A N 1
ATOM 708 C CA . THR A 1 88 ? -7.514 11.274 -1.163 1.00 93.50 88 THR A CA 1
ATOM 709 C C . THR A 1 88 ? -6.765 11.836 0.043 1.00 93.50 88 THR A C 1
ATOM 711 O O . THR A 1 88 ? -5.996 12.780 -0.070 1.00 93.50 88 THR A O 1
ATOM 714 N N . LYS A 1 89 ? -6.968 11.294 1.249 1.00 96.81 89 LYS A N 1
ATOM 715 C CA . LYS A 1 89 ? -6.146 11.671 2.414 1.00 96.81 89 LYS A CA 1
ATOM 716 C C . LYS A 1 89 ? -4.845 10.864 2.422 1.00 96.81 89 LYS A C 1
ATOM 718 O O . LYS A 1 89 ? -4.907 9.650 2.278 1.00 96.81 89 LYS A O 1
ATOM 723 N N . LEU A 1 90 ? -3.697 11.498 2.668 1.00 96.88 90 LEU A N 1
ATOM 724 C CA . LEU A 1 90 ? -2.399 10.822 2.811 1.00 96.88 90 LEU A CA 1
ATOM 725 C C . LEU A 1 90 ? -1.845 10.991 4.229 1.00 96.88 90 LEU A C 1
ATOM 727 O O . LEU A 1 90 ? -1.667 12.111 4.704 1.00 96.88 90 LEU A O 1
ATOM 731 N N . GLU A 1 91 ? -1.537 9.877 4.888 1.00 96.88 91 GLU A N 1
ATOM 732 C CA . GLU A 1 91 ? -0.896 9.839 6.200 1.00 96.88 91 GLU A CA 1
ATOM 733 C C . GLU A 1 91 ? 0.467 9.145 6.096 1.00 96.88 91 GLU A C 1
ATOM 735 O O . GLU A 1 91 ? 0.564 7.944 5.831 1.00 96.88 91 GLU A O 1
ATOM 740 N N . ILE A 1 92 ? 1.537 9.917 6.304 1.00 95.75 92 ILE A N 1
ATOM 741 C CA . ILE A 1 92 ? 2.900 9.385 6.316 1.00 95.75 92 ILE A CA 1
ATOM 742 C C . ILE A 1 92 ? 3.211 8.811 7.694 1.00 95.75 92 ILE A C 1
ATOM 744 O O . ILE A 1 92 ? 3.289 9.537 8.688 1.00 95.75 92 ILE A O 1
ATOM 748 N N . LEU A 1 93 ? 3.448 7.506 7.734 1.00 93.25 93 LEU A N 1
ATOM 749 C CA . LEU A 1 93 ? 3.818 6.788 8.937 1.00 93.25 93 LEU A CA 1
ATOM 750 C C . LEU A 1 93 ? 5.333 6.908 9.170 1.00 93.25 93 LEU A C 1
ATOM 752 O O . LEU A 1 93 ? 6.141 6.635 8.278 1.00 93.25 93 LEU A O 1
ATOM 756 N N . LYS A 1 94 ? 5.721 7.335 10.375 1.00 83.12 94 LYS A N 1
ATOM 757 C CA . LYS A 1 94 ? 7.122 7.508 10.781 1.00 83.12 94 LYS A CA 1
ATOM 758 C C . LYS A 1 94 ? 7.553 6.376 11.704 1.00 83.12 94 LYS A C 1
ATOM 760 O O . LYS A 1 94 ? 6.851 6.055 12.662 1.00 83.12 94 LYS A O 1
ATOM 765 N N . THR A 1 95 ? 8.725 5.813 11.442 1.00 65.12 95 THR A N 1
ATOM 766 C CA . THR A 1 95 ? 9.425 4.961 12.403 1.00 65.12 95 THR A CA 1
ATOM 767 C C . THR A 1 95 ? 9.998 5.866 13.492 1.00 65.12 95 THR A C 1
ATOM 769 O O . THR A 1 95 ? 10.756 6.782 13.174 1.00 65.12 95 THR A O 1
ATOM 772 N N . ASN A 1 96 ? 9.593 5.647 14.744 1.00 54.84 96 ASN A N 1
ATOM 773 C CA . ASN A 1 96 ? 10.299 6.202 15.901 1.00 54.84 96 ASN A CA 1
ATOM 774 C C . ASN A 1 96 ? 11.607 5.446 16.133 1.00 54.84 96 ASN A C 1
ATOM 776 O O . ASN A 1 96 ? 11.619 4.225 15.850 1.00 54.84 96 ASN A O 1
#